Protein AF-A0A9P7TR89-F1 (afdb_monomer_lite)

Structure (mmCIF, N/CA/C/O backbone):
data_AF-A0A9P7TR89-F1
#
_entry.id   AF-A0A9P7TR89-F1
#
loop_
_atom_site.group_PDB
_atom_site.id
_atom_site.type_symbol
_atom_site.label_atom_id
_atom_site.label_alt_id
_atom_site.label_comp_id
_atom_site.label_asym_id
_atom_site.label_entity_id
_atom_site.label_seq_id
_atom_site.pdbx_PDB_ins_code
_atom_site.Cartn_x
_atom_site.Cartn_y
_atom_site.Cartn_z
_atom_site.occupancy
_atom_site.B_iso_or_equiv
_atom_site.auth_seq_id
_atom_site.auth_comp_id
_atom_site.auth_asym_id
_atom_site.auth_atom_id
_atom_site.pdbx_PDB_model_num
ATOM 1 N N . GLU A 1 1 ? 9.392 29.687 -47.680 1.00 45.28 1 GLU A N 1
ATOM 2 C CA . GLU A 1 1 ? 10.034 29.459 -46.376 1.00 45.28 1 GLU A CA 1
ATOM 3 C C . GLU A 1 1 ? 8.940 28.967 -45.445 1.00 45.28 1 GLU A C 1
ATOM 5 O O . GLU A 1 1 ? 8.282 29.754 -44.791 1.00 45.28 1 GLU A O 1
ATOM 10 N N . GLU A 1 2 ? 8.652 27.672 -45.527 1.00 38.38 2 GLU A N 1
ATOM 11 C CA . GLU A 1 2 ? 7.806 26.936 -44.587 1.00 38.38 2 GLU A CA 1
ATOM 12 C C . GLU A 1 2 ? 8.546 25.618 -44.383 1.00 38.38 2 GLU A C 1
ATOM 14 O O . GLU A 1 2 ? 8.829 24.913 -45.353 1.00 38.38 2 GLU A O 1
ATOM 19 N N . LEU A 1 3 ? 8.986 25.361 -43.156 1.00 42.97 3 LEU A N 1
ATOM 20 C CA . LEU A 1 3 ? 9.689 24.141 -42.788 1.00 42.97 3 LEU A CA 1
ATOM 21 C C . LEU A 1 3 ? 8.870 23.528 -41.658 1.00 42.97 3 LEU A C 1
ATOM 23 O O . LEU A 1 3 ? 8.807 24.078 -40.561 1.00 42.97 3 LEU A O 1
ATOM 27 N N . GLU A 1 4 ? 8.152 22.464 -42.008 1.00 49.16 4 GLU A N 1
ATOM 28 C CA . GLU A 1 4 ? 7.244 21.733 -41.133 1.00 49.16 4 GLU A CA 1
ATOM 29 C C . GLU A 1 4 ? 8.015 21.041 -40.000 1.00 49.16 4 GLU A C 1
ATOM 31 O O . GLU A 1 4 ? 9.094 20.472 -40.179 1.00 49.16 4 GLU A O 1
ATOM 36 N N . GLU A 1 5 ? 7.434 21.139 -38.811 1.00 45.62 5 GLU A N 1
ATOM 37 C CA . GLU A 1 5 ? 7.910 20.629 -37.534 1.00 45.62 5 GLU A CA 1
ATOM 38 C C . GLU A 1 5 ? 7.541 19.137 -37.404 1.00 45.62 5 GLU A C 1
ATOM 40 O O . GLU A 1 5 ? 6.380 18.778 -37.218 1.00 45.62 5 GLU A O 1
ATOM 45 N N . GLU A 1 6 ? 8.526 18.242 -37.523 1.00 42.84 6 GLU A N 1
ATOM 46 C CA . GLU A 1 6 ? 8.347 16.798 -37.309 1.00 42.84 6 GLU A CA 1
ATOM 47 C C . GLU A 1 6 ? 8.191 16.494 -35.806 1.00 42.84 6 GLU A C 1
ATOM 49 O O . GLU A 1 6 ? 9.159 16.444 -35.042 1.00 42.84 6 GLU A O 1
ATOM 54 N N . THR A 1 7 ? 6.953 16.266 -35.368 1.00 43.19 7 THR A N 1
ATOM 55 C CA . THR A 1 7 ? 6.637 15.745 -34.030 1.00 43.19 7 THR A CA 1
ATOM 56 C C . THR A 1 7 ? 6.964 14.245 -33.940 1.00 43.19 7 THR A C 1
ATOM 58 O O . THR A 1 7 ? 6.435 13.469 -34.741 1.00 43.19 7 THR A O 1
ATOM 61 N N . PRO A 1 8 ? 7.760 13.770 -32.962 1.00 47.38 8 PRO A N 1
ATOM 62 C CA . PRO A 1 8 ? 8.049 12.347 -32.828 1.00 47.38 8 PRO A CA 1
ATOM 63 C C . PRO A 1 8 ? 6.834 11.569 -32.294 1.00 47.38 8 PRO A C 1
ATOM 65 O O . PRO A 1 8 ? 6.221 11.911 -31.283 1.00 47.38 8 PRO A O 1
ATOM 68 N N . TYR A 1 9 ? 6.521 10.492 -33.011 1.00 39.31 9 TYR A N 1
ATOM 69 C CA . TYR A 1 9 ? 5.377 9.602 -32.855 1.00 39.31 9 TYR A CA 1
ATOM 70 C C . TYR A 1 9 ? 5.161 9.056 -31.431 1.00 39.31 9 TYR A C 1
ATOM 72 O O . TYR A 1 9 ? 6.060 8.537 -30.769 1.00 39.31 9 TYR A O 1
ATOM 80 N N . SER A 1 10 ? 3.891 9.107 -31.027 1.00 42.78 10 SER A N 1
ATOM 81 C CA . SER A 1 10 ? 3.281 8.506 -29.838 1.00 42.78 10 SER A CA 1
ATOM 82 C C . SER A 1 10 ? 3.663 7.031 -29.621 1.00 42.78 10 SER A C 1
ATOM 84 O O . SER A 1 10 ? 3.351 6.152 -30.428 1.00 42.78 10 SER A O 1
ATOM 86 N N . ILE A 1 11 ? 4.295 6.744 -28.479 1.00 47.25 11 ILE A N 1
ATOM 87 C CA . ILE A 1 11 ? 4.607 5.391 -28.003 1.00 47.25 11 ILE A CA 1
ATOM 88 C C . ILE A 1 11 ? 3.330 4.791 -27.399 1.00 47.25 11 ILE A C 1
ATOM 90 O O . ILE A 1 11 ? 3.041 4.943 -26.214 1.00 47.25 11 ILE A O 1
ATOM 94 N N . SER A 1 12 ? 2.552 4.098 -28.227 1.00 44.50 12 SER A N 1
ATOM 95 C CA . SER A 1 12 ? 1.379 3.333 -27.787 1.00 44.50 12 SER A CA 1
ATOM 96 C C . SER A 1 12 ? 1.794 1.919 -27.337 1.00 44.50 12 SER A C 1
ATOM 98 O O . SER A 1 12 ? 2.455 1.212 -28.102 1.00 44.50 12 SER A O 1
ATOM 100 N N . PRO A 1 13 ? 1.412 1.440 -26.135 1.00 56.09 13 PRO A N 1
ATOM 101 C CA . PRO A 1 13 ? 1.904 0.180 -25.572 1.00 56.09 13 PRO A CA 1
ATOM 102 C C . PRO A 1 13 ? 1.095 -1.050 -26.015 1.00 56.09 13 PRO A C 1
ATOM 104 O O . PRO A 1 13 ? 0.866 -1.944 -25.211 1.00 56.09 13 PRO A O 1
ATOM 107 N N . HIS A 1 14 ? 0.652 -1.135 -27.271 1.00 54.97 14 HIS A N 1
ATOM 108 C CA . HIS A 1 14 ? -0.090 -2.306 -27.752 1.00 54.97 14 HIS A CA 1
ATOM 109 C C . HIS A 1 14 ? 0.219 -2.607 -29.217 1.00 54.97 14 HIS A C 1
ATOM 111 O O . HIS A 1 14 ? -0.387 -2.063 -30.133 1.00 54.97 14 HIS A O 1
ATOM 117 N N . SER A 1 15 ? 1.153 -3.526 -29.440 1.00 47.38 15 SER A N 1
ATOM 118 C CA . SER A 1 15 ? 1.170 -4.369 -30.635 1.00 47.38 15 SER A CA 1
ATOM 119 C C . SER A 1 15 ? 1.872 -5.679 -30.276 1.00 47.38 15 SER A C 1
ATOM 121 O O . SER A 1 15 ? 3.066 -5.655 -29.959 1.00 47.38 15 SER A O 1
ATOM 123 N N . PRO A 1 16 ? 1.163 -6.823 -30.253 1.00 55.56 16 PRO A N 1
ATOM 124 C CA . PRO A 1 16 ? 1.827 -8.110 -30.200 1.00 55.56 16 PRO A CA 1
ATOM 125 C C . PRO A 1 16 ? 2.618 -8.264 -31.499 1.00 55.56 16 PRO A C 1
ATOM 127 O O . PRO A 1 16 ? 2.093 -8.071 -32.592 1.00 55.56 16 PRO A O 1
ATOM 130 N N . THR A 1 17 ? 3.906 -8.551 -31.348 1.00 57.97 17 THR A N 1
ATOM 131 C CA . THR A 1 17 ? 4.863 -8.838 -32.413 1.00 57.97 17 THR A CA 1
ATOM 132 C C . THR A 1 17 ? 4.220 -9.662 -33.529 1.00 57.97 17 THR A C 1
ATOM 134 O O . THR A 1 17 ? 3.873 -10.823 -33.317 1.00 57.97 17 THR A O 1
ATOM 137 N N . THR A 1 18 ? 4.090 -9.071 -34.719 1.00 48.91 18 THR A N 1
ATOM 138 C CA . THR A 1 18 ? 3.791 -9.786 -35.960 1.00 48.91 18 THR A CA 1
ATOM 139 C C . THR A 1 18 ? 4.801 -10.919 -36.112 1.00 48.91 18 THR A C 1
ATOM 141 O O . THR A 1 18 ? 5.992 -10.673 -36.314 1.00 48.91 18 THR A O 1
ATOM 144 N N . TRP A 1 19 ? 4.347 -12.164 -35.985 1.00 54.06 19 TRP A N 1
ATOM 145 C CA . TRP A 1 19 ? 5.128 -13.319 -36.403 1.00 54.06 19 TRP A CA 1
ATOM 146 C C . TRP A 1 19 ? 5.266 -13.216 -37.920 1.00 54.06 19 TRP A C 1
ATOM 148 O O . TRP A 1 19 ? 4.304 -13.451 -38.649 1.00 54.06 19 TRP A O 1
ATOM 158 N N . GLN A 1 20 ? 6.433 -12.786 -38.403 1.00 55.38 20 GLN A N 1
ATOM 159 C CA . GLN A 1 20 ? 6.751 -12.908 -39.820 1.00 55.38 20 GLN A CA 1
ATOM 160 C C . GLN A 1 20 ? 6.750 -14.404 -40.145 1.00 55.38 20 GLN A C 1
ATOM 162 O O . GLN A 1 20 ? 7.614 -15.153 -39.692 1.00 55.38 20 GLN A O 1
ATOM 167 N N . ALA A 1 21 ? 5.716 -14.839 -40.864 1.00 49.03 21 ALA A N 1
ATOM 168 C CA . ALA A 1 21 ? 5.597 -16.179 -41.409 1.00 49.03 21 ALA A CA 1
ATOM 169 C C . ALA A 1 21 ? 6.706 -16.359 -42.457 1.00 49.03 21 ALA A C 1
ATOM 171 O O . ALA A 1 21 ? 6.549 -15.960 -43.607 1.00 49.03 21 ALA A O 1
ATOM 172 N N . GLY A 1 22 ? 7.865 -16.863 -42.032 1.00 57.25 22 GLY A N 1
ATOM 173 C CA . GLY A 1 22 ? 9.026 -17.035 -42.906 1.00 57.25 22 GLY A CA 1
ATOM 174 C C . GLY A 1 22 ? 10.314 -17.488 -42.217 1.00 57.25 22 GLY A C 1
ATOM 175 O O . GLY A 1 22 ? 11.172 -18.045 -42.892 1.00 57.25 22 GLY A O 1
ATOM 176 N N . ASP A 1 23 ? 10.456 -17.317 -40.898 1.00 60.12 23 ASP A N 1
ATOM 177 C CA . ASP A 1 23 ? 11.665 -17.763 -40.195 1.00 60.12 23 ASP A CA 1
ATOM 178 C C . ASP A 1 23 ? 11.584 -19.260 -39.841 1.00 60.12 23 ASP A C 1
ATOM 180 O O . ASP A 1 23 ? 10.709 -19.686 -39.084 1.00 60.12 23 ASP A O 1
ATOM 184 N N . ASP A 1 24 ? 12.525 -20.058 -40.355 1.00 76.31 24 ASP A N 1
ATOM 185 C CA . ASP A 1 24 ? 12.739 -21.441 -39.914 1.00 76.31 24 ASP A CA 1
ATOM 186 C C . ASP A 1 24 ? 13.014 -21.453 -38.394 1.00 76.31 24 ASP A C 1
ATOM 188 O O . ASP A 1 24 ? 14.006 -20.860 -37.945 1.00 76.31 24 ASP A O 1
ATOM 192 N N . PRO A 1 25 ? 12.187 -22.134 -37.575 1.00 71.25 25 PRO A N 1
ATOM 193 C CA . PRO A 1 25 ? 12.348 -22.167 -36.123 1.00 71.25 25 PRO A CA 1
ATOM 194 C C . PRO A 1 25 ? 13.678 -22.787 -35.666 1.00 71.25 25 PRO A C 1
ATOM 196 O O . PRO A 1 25 ? 14.101 -22.588 -34.519 1.00 71.25 25 PRO A O 1
ATOM 199 N N . ASN A 1 26 ? 14.364 -23.526 -36.542 1.00 76.81 26 ASN A N 1
ATOM 200 C CA . ASN A 1 26 ? 15.677 -24.092 -36.260 1.00 76.81 26 ASN A CA 1
ATOM 201 C C . ASN A 1 26 ? 16.845 -23.155 -36.576 1.00 76.81 26 ASN A C 1
ATOM 203 O O . ASN A 1 26 ? 17.948 -23.414 -36.075 1.00 76.81 26 ASN A O 1
ATOM 207 N N . SER A 1 27 ? 16.606 -22.057 -37.300 1.00 86.50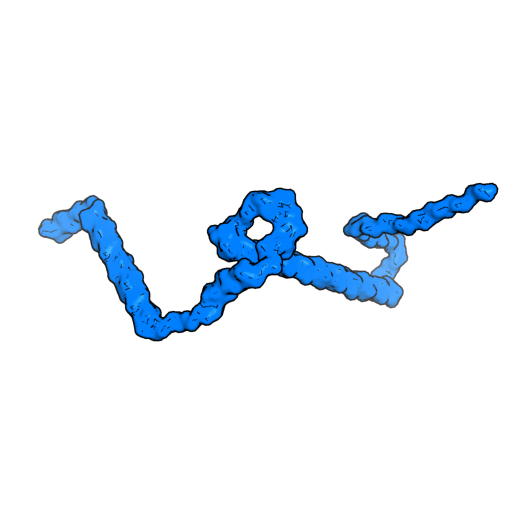 27 SER A N 1
ATOM 208 C CA . SER A 1 27 ? 17.623 -21.057 -37.624 1.00 86.50 27 SER A CA 1
ATOM 209 C C . SER A 1 27 ? 18.224 -20.430 -36.361 1.00 86.50 27 SER A C 1
ATOM 211 O O . SER A 1 27 ? 17.535 -20.108 -35.384 1.00 86.50 27 SER A O 1
ATOM 213 N N . ILE A 1 28 ? 19.543 -20.228 -36.384 1.00 85.94 28 ILE A N 1
ATOM 214 C CA . ILE A 1 28 ? 20.290 -19.558 -35.309 1.00 85.94 28 ILE A CA 1
ATOM 215 C C . ILE A 1 28 ? 19.768 -18.127 -35.107 1.00 85.94 28 ILE A C 1
ATOM 217 O O . ILE A 1 28 ? 19.684 -17.653 -33.971 1.00 85.94 28 ILE A O 1
ATOM 221 N N . GLU A 1 29 ? 19.367 -17.452 -36.184 1.00 85.94 29 GLU A N 1
ATOM 222 C CA . GLU A 1 29 ? 18.848 -16.083 -36.141 1.00 85.94 29 GLU A CA 1
ATOM 223 C C . GLU A 1 29 ? 17.483 -16.017 -35.453 1.00 85.94 29 GLU A C 1
ATOM 225 O O . GLU A 1 29 ? 17.285 -15.180 -34.565 1.00 85.94 29 GLU A O 1
ATOM 230 N N . PHE A 1 30 ? 16.590 -16.964 -35.759 1.00 87.25 30 PHE A N 1
ATOM 231 C CA . PHE A 1 30 ? 15.302 -17.095 -35.079 1.00 87.25 30 PHE A CA 1
ATOM 232 C C . PHE A 1 30 ? 15.491 -17.354 -33.581 1.00 87.25 30 PHE A C 1
ATOM 234 O O . PHE A 1 30 ? 14.892 -16.671 -32.747 1.00 87.25 30 PHE A O 1
ATOM 241 N N . LYS A 1 31 ? 16.391 -18.274 -33.207 1.00 86.75 31 LYS A N 1
ATOM 242 C CA . LYS A 1 31 ? 16.704 -18.572 -31.797 1.00 86.75 31 LYS A CA 1
ATOM 243 C C . LYS A 1 31 ? 17.287 -17.358 -31.068 1.00 86.75 31 LYS A C 1
ATOM 245 O O . LYS A 1 31 ? 16.864 -17.059 -29.949 1.00 86.75 31 LYS A O 1
ATOM 250 N N . ARG A 1 32 ? 18.199 -16.609 -31.698 1.00 89.62 32 ARG A N 1
ATOM 251 C CA . ARG A 1 32 ? 18.760 -15.364 -31.140 1.00 89.62 32 ARG A CA 1
ATOM 252 C C . ARG A 1 32 ? 17.672 -14.304 -30.939 1.00 89.62 32 ARG A C 1
ATOM 254 O O . ARG A 1 32 ? 17.625 -13.673 -29.880 1.00 89.62 32 ARG A O 1
ATOM 261 N N . ARG A 1 33 ? 16.774 -14.132 -31.913 1.00 89.00 33 ARG A N 1
ATOM 262 C CA . ARG A 1 33 ? 15.633 -13.206 -31.828 1.00 89.00 33 ARG A CA 1
ATOM 263 C C . ARG A 1 33 ? 14.655 -13.620 -30.732 1.00 89.00 33 ARG A C 1
ATOM 265 O O . ARG A 1 33 ? 14.242 -12.778 -29.937 1.00 89.00 33 ARG A O 1
ATOM 272 N N . ALA A 1 34 ? 14.349 -14.910 -30.630 1.00 89.44 34 ALA A N 1
ATOM 273 C CA . ALA A 1 34 ? 13.4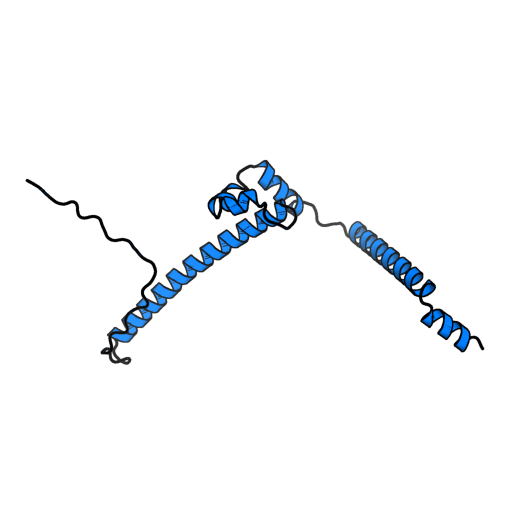87 -15.463 -29.594 1.00 89.44 34 ALA A CA 1
ATOM 274 C C . ALA A 1 34 ? 14.063 -15.232 -28.189 1.00 89.44 34 ALA A C 1
ATOM 276 O O . ALA A 1 34 ? 13.335 -14.797 -27.300 1.00 89.44 34 ALA A O 1
ATOM 277 N N . ILE A 1 35 ? 15.367 -15.454 -27.981 1.00 92.44 35 ILE A N 1
ATOM 278 C CA . ILE A 1 35 ? 16.033 -15.178 -26.697 1.00 92.44 35 ILE A CA 1
ATOM 279 C C . ILE A 1 35 ? 15.985 -13.682 -26.372 1.00 92.44 35 ILE A C 1
ATOM 281 O O . ILE A 1 35 ? 15.589 -13.315 -25.267 1.00 92.44 35 ILE A O 1
ATOM 285 N N . LYS A 1 36 ? 16.308 -12.808 -27.333 1.00 94.06 36 LYS A N 1
ATOM 286 C CA . LYS A 1 36 ? 16.222 -11.351 -27.144 1.00 94.06 36 LYS A CA 1
ATOM 287 C C . LYS A 1 36 ? 14.808 -10.920 -26.749 1.00 94.06 36 LYS A C 1
ATOM 289 O O . LYS A 1 36 ? 14.641 -10.160 -25.799 1.00 94.06 36 LYS A O 1
ATOM 294 N N . ASN A 1 37 ? 13.792 -11.446 -27.426 1.00 94.25 37 ASN A N 1
ATOM 295 C CA . ASN A 1 37 ? 12.395 -11.154 -27.118 1.00 94.25 37 ASN A CA 1
ATOM 296 C C . ASN A 1 37 ? 11.990 -11.676 -25.736 1.00 94.25 37 ASN A C 1
ATOM 298 O O . ASN A 1 37 ? 11.283 -10.971 -25.022 1.00 94.25 37 ASN A O 1
ATOM 302 N N . LYS A 1 38 ? 12.471 -12.855 -25.320 1.00 96.19 38 LYS A N 1
ATOM 303 C CA . LYS A 1 38 ? 12.254 -13.373 -23.959 1.00 96.19 38 LYS A CA 1
ATOM 304 C C . LYS A 1 38 ? 12.863 -12.451 -22.906 1.00 96.19 38 LYS A C 1
ATOM 306 O O . LYS A 1 38 ? 12.175 -12.100 -21.957 1.00 96.19 38 LYS A O 1
ATOM 311 N N . ILE A 1 39 ? 14.107 -12.011 -23.093 1.00 95.88 39 ILE A N 1
ATOM 312 C CA . ILE A 1 39 ? 14.776 -11.080 -22.169 1.00 95.88 39 ILE A CA 1
ATOM 313 C C . ILE A 1 39 ? 13.996 -9.762 -22.081 1.00 95.88 39 ILE A C 1
ATOM 315 O O . ILE A 1 39 ? 13.714 -9.283 -20.985 1.00 95.88 39 ILE A O 1
ATOM 319 N N . LEU A 1 40 ? 13.593 -9.198 -23.223 1.00 95.88 40 LEU A N 1
ATOM 320 C CA . LEU A 1 40 ? 12.799 -7.968 -23.265 1.00 95.88 40 LEU A CA 1
ATOM 321 C C . LEU A 1 40 ? 11.437 -8.139 -22.587 1.00 95.88 40 LEU A C 1
ATOM 323 O O . LEU A 1 40 ? 11.013 -7.258 -21.842 1.00 95.88 40 LEU A O 1
ATOM 327 N N . ALA A 1 41 ? 10.761 -9.265 -22.819 1.00 96.44 41 ALA A N 1
ATOM 328 C CA . ALA A 1 41 ? 9.490 -9.574 -22.181 1.00 96.44 41 ALA A CA 1
ATOM 329 C C . ALA A 1 41 ? 9.649 -9.694 -20.660 1.00 96.44 41 ALA A C 1
ATOM 331 O O . ALA A 1 41 ? 8.884 -9.073 -19.930 1.00 96.44 41 ALA A O 1
ATOM 332 N N . ILE A 1 42 ? 10.673 -10.409 -20.183 1.00 96.12 42 ILE A N 1
ATOM 333 C CA . ILE A 1 42 ? 10.981 -10.526 -18.750 1.00 96.12 42 ILE A CA 1
ATOM 334 C C . ILE A 1 42 ? 11.255 -9.145 -18.147 1.00 96.12 42 ILE A C 1
ATOM 336 O O . ILE A 1 42 ? 10.703 -8.825 -17.099 1.00 96.12 42 ILE A O 1
ATOM 340 N N . GLY A 1 43 ? 12.041 -8.298 -18.817 1.00 96.94 43 GLY A N 1
ATOM 341 C CA . GLY A 1 43 ? 12.316 -6.934 -18.355 1.00 96.94 43 GLY A CA 1
ATOM 342 C C . GLY A 1 43 ? 11.053 -6.073 -18.253 1.00 96.94 43 GLY A C 1
ATOM 343 O O . GLY A 1 43 ? 10.837 -5.408 -17.240 1.00 96.94 43 GLY A O 1
ATOM 344 N N . ARG A 1 44 ? 10.172 -6.133 -19.261 1.00 96.69 44 ARG A N 1
ATOM 345 C CA . ARG A 1 44 ? 8.878 -5.430 -19.237 1.00 96.69 44 ARG A CA 1
ATOM 346 C C . ARG A 1 44 ? 7.975 -5.949 -18.120 1.00 96.69 44 ARG A C 1
ATOM 348 O O . ARG A 1 44 ? 7.436 -5.146 -17.367 1.00 96.69 44 ARG A O 1
ATOM 355 N N . MET A 1 45 ? 7.852 -7.270 -17.979 1.00 95.50 45 MET A N 1
ATOM 356 C CA . MET A 1 45 ? 7.045 -7.888 -16.923 1.00 95.50 45 MET A CA 1
ATOM 357 C C . MET A 1 45 ? 7.576 -7.540 -15.535 1.00 95.50 45 MET A C 1
ATOM 359 O O . MET A 1 45 ? 6.790 -7.182 -14.669 1.00 95.50 45 MET A O 1
ATOM 363 N N . SER A 1 46 ? 8.896 -7.570 -15.336 1.00 96.81 46 SER A N 1
ATOM 364 C CA . SER A 1 46 ? 9.534 -7.154 -14.082 1.00 96.81 46 SER A CA 1
ATOM 365 C C . SER A 1 46 ? 9.144 -5.723 -13.705 1.00 96.81 46 SER A C 1
ATOM 367 O O . SER A 1 46 ? 8.716 -5.473 -12.578 1.00 96.81 46 SER A O 1
ATOM 369 N N . ARG A 1 47 ? 9.176 -4.792 -14.670 1.00 95.12 47 ARG A N 1
ATOM 370 C CA . ARG A 1 47 ? 8.767 -3.404 -14.427 1.00 95.12 47 ARG A CA 1
ATOM 371 C C . ARG A 1 47 ? 7.283 -3.280 -14.079 1.00 95.12 47 ARG A C 1
ATOM 373 O O . ARG A 1 47 ? 6.943 -2.523 -13.175 1.00 95.12 47 ARG A O 1
ATOM 380 N N . VAL A 1 48 ? 6.414 -4.026 -14.761 1.00 96.69 48 VAL A N 1
ATOM 381 C CA . VAL A 1 48 ? 4.974 -4.058 -14.454 1.00 96.69 48 VAL A CA 1
ATOM 382 C C . VAL A 1 48 ? 4.730 -4.613 -13.048 1.00 96.69 48 VAL A C 1
ATOM 384 O O . VAL A 1 48 ? 3.989 -4.004 -12.283 1.00 96.69 48 VAL A O 1
ATOM 387 N N . PHE A 1 49 ? 5.381 -5.718 -12.673 1.00 97.12 49 PHE A N 1
ATOM 388 C CA . PHE A 1 49 ? 5.254 -6.300 -11.334 1.00 97.12 49 PHE A CA 1
ATOM 389 C C . PHE A 1 49 ? 5.744 -5.362 -10.237 1.00 97.12 49 PHE A C 1
ATOM 391 O O . PHE A 1 49 ? 5.103 -5.273 -9.194 1.00 97.12 49 PHE A O 1
ATOM 398 N N . GLN A 1 50 ? 6.842 -4.645 -10.477 1.00 96.38 50 GLN A N 1
ATOM 399 C CA . GLN A 1 50 ? 7.331 -3.639 -9.544 1.00 96.38 50 GLN A CA 1
ATOM 400 C C . GLN A 1 50 ? 6.277 -2.552 -9.305 1.00 96.38 50 GLN A C 1
ATOM 402 O O . GLN A 1 50 ? 5.932 -2.290 -8.159 1.00 96.38 50 GLN A O 1
ATOM 407 N N . VAL A 1 51 ? 5.725 -1.967 -10.373 1.00 94.56 51 VAL A N 1
ATOM 408 C CA . VAL A 1 51 ? 4.696 -0.922 -10.248 1.00 94.56 51 VAL A CA 1
ATOM 409 C C . VAL A 1 51 ? 3.460 -1.464 -9.532 1.00 94.56 51 VAL A C 1
ATOM 411 O O . VAL A 1 51 ? 2.985 -0.844 -8.591 1.00 94.56 51 VAL A O 1
ATOM 414 N N . LEU A 1 52 ? 2.968 -2.646 -9.909 1.00 95.12 52 LEU A N 1
ATOM 415 C CA . LEU A 1 52 ? 1.807 -3.254 -9.251 1.00 95.12 52 LEU A CA 1
ATOM 416 C C . LEU A 1 52 ? 2.038 -3.491 -7.758 1.00 95.12 52 LEU A C 1
ATOM 418 O O . LEU A 1 52 ? 1.127 -3.276 -6.960 1.00 95.12 52 LEU A O 1
ATOM 422 N N . ARG A 1 53 ? 3.245 -3.923 -7.380 1.00 95.00 53 ARG A N 1
ATOM 423 C CA . ARG A 1 53 ? 3.621 -4.097 -5.980 1.00 95.00 53 ARG A CA 1
ATOM 424 C C . ARG A 1 53 ? 3.608 -2.760 -5.243 1.00 95.00 53 ARG A C 1
ATOM 426 O O . ARG A 1 53 ? 2.925 -2.657 -4.232 1.00 95.00 53 ARG A O 1
ATOM 433 N N . GLU A 1 54 ? 4.306 -1.759 -5.773 1.00 91.38 54 GLU A N 1
ATOM 434 C CA . GLU A 1 54 ? 4.383 -0.425 -5.169 1.00 91.38 54 GLU A CA 1
ATOM 435 C C . GLU A 1 54 ? 2.988 0.203 -5.000 1.00 91.38 54 GLU A C 1
ATOM 437 O O . GLU A 1 54 ? 2.665 0.711 -3.929 1.00 91.38 54 GLU A O 1
ATOM 442 N N . GLU A 1 55 ? 2.120 0.132 -6.016 1.00 89.88 55 GLU A N 1
ATOM 443 C CA . GLU A 1 55 ? 0.751 0.658 -5.908 1.00 89.88 55 GLU A CA 1
ATOM 444 C C . GLU A 1 55 ? -0.104 -0.141 -4.911 1.00 89.88 55 GLU A C 1
ATOM 446 O O . GLU A 1 55 ? -0.903 0.435 -4.171 1.00 89.88 55 GLU A O 1
ATOM 451 N N . SER A 1 56 ? 0.060 -1.467 -4.853 1.00 91.06 56 SER A N 1
ATOM 452 C CA . SER A 1 56 ? -0.660 -2.312 -3.894 1.00 91.06 56 SER A CA 1
ATOM 453 C C . SER A 1 56 ? -0.251 -2.019 -2.450 1.00 91.06 56 SER A C 1
ATOM 455 O O . SER A 1 56 ? -1.109 -2.015 -1.564 1.00 91.06 56 SER A O 1
ATOM 457 N N . GLU A 1 57 ? 1.038 -1.789 -2.202 1.00 89.81 57 GLU A N 1
ATOM 458 C CA . GLU A 1 57 ? 1.563 -1.409 -0.887 1.00 89.81 57 GLU A CA 1
ATOM 459 C C . GLU A 1 57 ? 0.976 -0.056 -0.459 1.00 89.81 57 GLU A C 1
ATOM 461 O O . GLU A 1 57 ? 0.309 -0.001 0.575 1.00 89.81 57 GLU A O 1
ATOM 466 N N . ARG A 1 58 ? 1.036 0.975 -1.318 1.00 87.62 58 ARG A N 1
ATOM 467 C CA . ARG A 1 58 ? 0.428 2.299 -1.051 1.00 87.62 58 ARG A CA 1
ATOM 468 C C . ARG A 1 58 ? -1.065 2.220 -0.738 1.00 87.62 58 ARG A C 1
ATOM 470 O O . ARG A 1 58 ? -1.557 2.869 0.183 1.00 87.62 58 ARG A O 1
ATOM 477 N N . VAL A 1 59 ? -1.815 1.417 -1.495 1.00 89.12 59 VAL A N 1
ATOM 478 C CA . VAL A 1 59 ? -3.250 1.211 -1.242 1.00 89.12 59 VAL A CA 1
ATOM 479 C C . VAL A 1 59 ? -3.485 0.521 0.099 1.00 89.12 59 VAL A C 1
ATOM 481 O O . VAL A 1 59 ? -4.446 0.852 0.796 1.00 89.12 59 VAL A O 1
ATOM 484 N N . THR A 1 60 ? -2.648 -0.452 0.453 1.00 88.88 60 THR A N 1
ATOM 485 C CA . THR A 1 60 ? -2.779 -1.197 1.709 1.00 88.88 60 THR A CA 1
ATOM 486 C C . THR A 1 60 ? -2.480 -0.296 2.901 1.00 88.88 60 THR A C 1
ATOM 488 O O . THR A 1 60 ? -3.291 -0.249 3.822 1.00 88.88 60 THR A O 1
ATOM 491 N N . GLU A 1 61 ? -1.407 0.490 2.844 1.00 85.69 61 GLU A N 1
ATOM 492 C CA . GLU A 1 61 ? -1.065 1.504 3.850 1.00 85.69 61 GLU A CA 1
ATOM 493 C C . GLU A 1 61 ? -2.183 2.540 4.015 1.00 85.69 61 GLU A C 1
ATOM 495 O O . GLU A 1 61 ? -2.646 2.826 5.118 1.00 85.69 61 GLU A O 1
ATOM 500 N N . LEU A 1 62 ? -2.717 3.063 2.912 1.00 87.50 62 LEU A N 1
ATOM 501 C CA . LEU A 1 62 ? -3.802 4.035 2.998 1.00 87.50 62 LEU A CA 1
ATOM 502 C C . LEU A 1 62 ? -5.078 3.423 3.598 1.00 87.50 62 LEU A C 1
ATOM 504 O O . LEU A 1 62 ? -5.805 4.089 4.343 1.00 87.50 62 LEU A O 1
ATOM 508 N N . LYS A 1 63 ? -5.360 2.147 3.308 1.00 89.00 63 LYS A N 1
ATOM 509 C CA . LYS A 1 63 ? -6.479 1.420 3.924 1.00 89.00 63 LYS A CA 1
ATOM 510 C C . LYS A 1 63 ? -6.276 1.210 5.418 1.00 89.00 63 LYS A C 1
ATOM 512 O O . LYS A 1 63 ? -7.260 1.340 6.145 1.00 89.00 63 LYS A O 1
ATOM 517 N N . THR A 1 64 ? -5.069 0.885 5.883 1.00 85.25 64 THR A N 1
ATOM 518 C CA . THR A 1 64 ? -4.816 0.694 7.321 1.00 85.25 64 THR A CA 1
ATOM 519 C C . THR A 1 64 ? -5.020 2.002 8.083 1.00 85.25 64 THR A C 1
ATOM 521 O O . THR A 1 64 ? -5.724 2.001 9.092 1.00 85.25 64 THR A O 1
ATOM 524 N N . ILE A 1 65 ? -4.548 3.134 7.547 1.00 81.69 65 ILE A N 1
ATOM 525 C CA . ILE A 1 65 ? -4.787 4.471 8.132 1.00 81.69 65 ILE A CA 1
ATOM 526 C C . ILE A 1 65 ? -6.276 4.810 8.176 1.00 81.69 65 ILE A C 1
ATOM 528 O O . ILE A 1 65 ? -6.775 5.346 9.169 1.00 81.69 65 ILE A O 1
ATOM 532 N N . SER A 1 66 ? -6.984 4.512 7.087 1.00 82.44 66 SER A N 1
ATOM 533 C CA . SER A 1 66 ? -8.380 4.911 6.888 1.00 82.44 66 SER A CA 1
ATOM 534 C C . SER A 1 66 ? -9.391 3.964 7.549 1.00 82.44 66 SER A C 1
ATOM 536 O O . SER A 1 66 ? -10.594 4.114 7.345 1.00 82.44 66 SER A O 1
ATOM 538 N N . GLY A 1 67 ? -8.935 2.982 8.337 1.00 80.62 67 GLY A N 1
ATOM 539 C CA . GLY A 1 67 ? -9.818 2.071 9.074 1.00 80.62 67 GLY A CA 1
ATOM 540 C C . GLY A 1 67 ? -10.454 0.972 8.215 1.00 80.62 67 GLY A C 1
ATOM 541 O O . GLY A 1 67 ? -11.574 0.546 8.481 1.00 80.62 67 GLY A O 1
ATOM 542 N N . GLY A 1 68 ? -9.760 0.515 7.170 1.00 82.31 68 GLY A N 1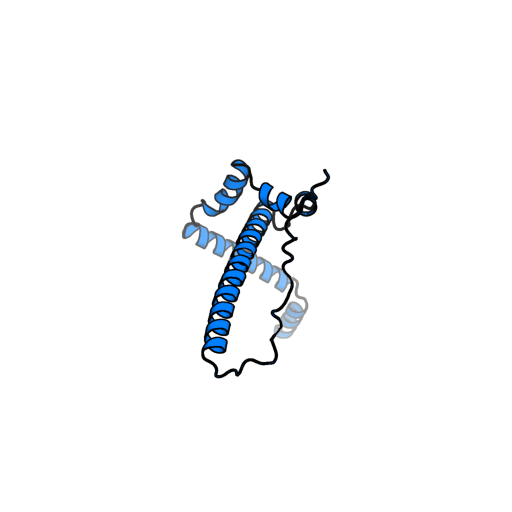
ATOM 543 C CA . GLY A 1 68 ? -10.135 -0.653 6.362 1.00 82.31 68 GLY A CA 1
ATOM 544 C C . GLY A 1 68 ? -10.763 -0.337 5.001 1.00 82.31 68 GLY A C 1
ATOM 545 O O . GLY A 1 68 ? -10.836 -1.221 4.144 1.00 82.31 68 GLY A O 1
ATOM 546 N N . ARG A 1 69 ? -11.160 0.916 4.741 1.00 86.06 69 ARG A N 1
ATOM 547 C CA . ARG A 1 69 ? -11.688 1.353 3.437 1.00 86.06 69 ARG A CA 1
ATOM 548 C C . ARG A 1 69 ? -11.005 2.629 2.960 1.00 86.06 69 ARG A C 1
ATOM 550 O O . ARG A 1 69 ? -10.740 3.525 3.746 1.00 86.06 69 ARG A O 1
ATOM 557 N N . LEU A 1 70 ? -10.765 2.715 1.651 1.00 85.50 70 LEU A N 1
ATOM 558 C CA . LEU A 1 70 ? -10.215 3.921 1.035 1.00 85.50 70 LEU A CA 1
ATOM 559 C C . LEU A 1 70 ? -11.219 5.084 1.111 1.00 85.50 70 LEU A C 1
ATOM 561 O O . LEU A 1 70 ? -12.395 4.881 0.776 1.00 85.50 70 LEU A O 1
ATOM 565 N N . PRO A 1 71 ? -10.779 6.297 1.486 1.00 86.62 71 PRO A N 1
ATOM 566 C CA . PRO A 1 71 ? -11.629 7.477 1.469 1.00 86.62 71 PRO A CA 1
ATOM 567 C C . PRO A 1 71 ? -12.112 7.777 0.047 1.00 86.62 71 PRO A C 1
ATOM 569 O O . PRO A 1 71 ? -11.338 7.745 -0.911 1.00 86.62 71 PRO A O 1
ATOM 572 N N . VAL A 1 72 ? -13.399 8.104 -0.100 1.00 84.38 72 VAL A N 1
ATOM 573 C CA . VAL A 1 72 ? -14.017 8.363 -1.415 1.00 84.38 72 VAL A CA 1
ATOM 574 C C . VAL A 1 72 ? -13.370 9.563 -2.114 1.00 84.38 72 VAL A C 1
ATOM 576 O O . VAL A 1 72 ? -13.145 9.514 -3.319 1.00 84.38 72 VAL A O 1
ATOM 579 N N . GLY A 1 73 ? -13.006 10.605 -1.358 1.00 84.44 73 GLY A N 1
ATOM 580 C CA . GLY A 1 73 ? -12.315 11.782 -1.896 1.00 84.44 73 GLY A CA 1
ATOM 581 C C . GLY A 1 73 ? -10.945 11.444 -2.487 1.00 84.44 73 GLY A C 1
ATOM 582 O O . GLY A 1 73 ? -10.622 11.886 -3.584 1.00 84.44 73 GLY A O 1
ATOM 583 N N . THR A 1 74 ? -10.175 10.583 -1.820 1.00 85.00 74 THR A N 1
ATOM 584 C CA . THR A 1 74 ? -8.879 10.115 -2.328 1.00 85.00 74 THR A CA 1
ATOM 585 C C . THR A 1 74 ? -9.037 9.233 -3.563 1.00 85.00 74 THR A C 1
ATOM 587 O O . THR A 1 74 ? -8.238 9.326 -4.489 1.00 85.00 74 THR A O 1
ATOM 590 N N . LEU A 1 75 ? -10.093 8.415 -3.614 1.00 84.38 75 LEU A N 1
ATOM 591 C CA . LEU A 1 75 ? -10.383 7.564 -4.767 1.00 84.38 75 LEU A CA 1
ATOM 592 C C . LEU A 1 75 ? -10.814 8.374 -6.002 1.00 84.38 75 LEU A C 1
ATOM 594 O O . LEU A 1 75 ? -10.415 8.039 -7.114 1.00 84.38 75 LEU A O 1
ATOM 598 N N . MET A 1 76 ? -11.588 9.451 -5.818 1.00 87.12 76 MET A N 1
ATOM 599 C CA . MET A 1 76 ? -11.974 10.366 -6.905 1.00 87.12 76 MET A CA 1
ATOM 600 C C . MET A 1 76 ? -10.769 11.047 -7.561 1.00 87.12 76 MET A C 1
ATOM 602 O O . MET A 1 76 ? -10.791 11.296 -8.761 1.00 87.12 76 MET A O 1
ATOM 606 N N . LEU A 1 77 ? -9.719 11.321 -6.785 1.00 85.88 77 LEU A N 1
ATOM 607 C CA . LEU A 1 77 ? -8.462 11.902 -7.265 1.00 85.88 77 LEU A CA 1
ATOM 608 C C . LEU A 1 77 ? -7.566 10.880 -7.998 1.00 85.88 77 LEU A C 1
ATOM 610 O O . LEU A 1 77 ? -6.494 11.231 -8.489 1.00 85.88 77 LEU A O 1
ATOM 614 N N . GLY A 1 78 ? -7.985 9.613 -8.082 1.00 86.69 78 GLY A N 1
ATOM 615 C CA . GLY A 1 78 ? -7.270 8.563 -8.801 1.00 86.69 78 GLY A CA 1
ATOM 616 C C . GLY A 1 78 ? -5.913 8.211 -8.183 1.00 86.69 78 GLY A C 1
ATOM 617 O O . GLY A 1 78 ? -5.717 8.269 -6.969 1.00 86.69 78 GLY A O 1
ATOM 618 N N . ALA A 1 79 ? -4.964 7.817 -9.034 1.00 84.06 79 ALA A N 1
ATOM 619 C CA . ALA A 1 79 ? -3.640 7.363 -8.603 1.00 84.06 79 ALA A CA 1
ATOM 620 C C . ALA A 1 79 ? -2.830 8.464 -7.892 1.00 84.06 79 ALA A C 1
ATOM 622 O O . ALA A 1 79 ? -2.128 8.183 -6.922 1.00 84.06 79 ALA A O 1
ATOM 623 N N . GLU A 1 80 ? -2.959 9.722 -8.323 1.00 84.75 80 GLU A N 1
ATOM 624 C CA . GLU A 1 80 ? -2.266 10.846 -7.681 1.00 84.75 80 GLU A CA 1
ATOM 625 C C . GLU A 1 80 ? -2.803 11.123 -6.277 1.00 84.75 80 GLU A C 1
ATOM 627 O O . GLU A 1 80 ? -2.024 11.380 -5.359 1.00 84.75 80 GLU A O 1
ATOM 632 N N . GLY A 1 81 ? -4.120 11.000 -6.090 1.00 85.12 81 GLY A N 1
ATOM 633 C CA . GLY A 1 81 ? -4.744 11.088 -4.774 1.00 85.12 81 GLY A CA 1
ATOM 634 C C . GLY A 1 81 ? -4.173 10.062 -3.806 1.00 85.12 81 GLY A C 1
ATOM 635 O O . GLY A 1 81 ? -3.779 10.416 -2.700 1.00 85.12 81 GLY A O 1
ATOM 636 N N . ILE A 1 82 ? -4.076 8.802 -4.238 1.00 84.88 82 ILE A N 1
ATOM 637 C CA . ILE A 1 82 ? -3.530 7.711 -3.419 1.00 84.88 82 ILE A CA 1
ATOM 638 C C . ILE A 1 82 ? -2.051 7.955 -3.099 1.00 84.88 82 ILE A C 1
ATOM 640 O O . ILE A 1 82 ? -1.646 7.802 -1.949 1.00 84.88 82 ILE A O 1
ATOM 644 N N . LYS A 1 83 ? -1.256 8.390 -4.083 1.00 84.81 83 LYS A N 1
ATOM 645 C CA . LYS A 1 83 ? 0.174 8.676 -3.904 1.00 84.81 83 LYS A CA 1
ATOM 646 C C . LYS A 1 83 ? 0.434 9.805 -2.900 1.00 84.81 83 LYS A C 1
ATOM 648 O O . LYS A 1 83 ? 1.399 9.731 -2.149 1.00 84.81 83 LYS A O 1
ATOM 653 N N . ASN A 1 84 ? -0.413 10.833 -2.885 1.00 82.31 84 ASN A N 1
ATOM 654 C CA . ASN A 1 84 ? -0.220 12.021 -2.047 1.00 82.31 84 ASN A CA 1
ATOM 655 C C . ASN A 1 84 ? -0.954 11.953 -0.697 1.00 82.31 84 ASN A C 1
ATOM 657 O O . ASN A 1 84 ? -0.780 12.848 0.132 1.00 82.31 84 ASN A O 1
ATOM 661 N N . ALA A 1 85 ? -1.762 10.915 -0.465 1.00 82.00 85 ALA A N 1
ATOM 662 C CA . ALA A 1 85 ? -2.576 10.788 0.741 1.00 82.00 85 ALA A CA 1
ATOM 663 C C . ALA A 1 85 ? -1.759 10.589 2.027 1.00 82.00 85 ALA A C 1
ATOM 665 O O . ALA A 1 85 ? -2.220 10.991 3.087 1.00 82.00 85 ALA A O 1
ATOM 666 N N . ILE A 1 86 ? -0.563 9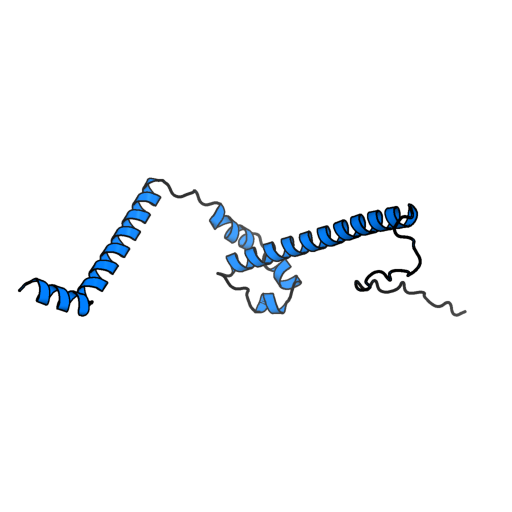.998 1.936 1.00 76.94 86 ILE A N 1
ATOM 667 C CA . ILE A 1 86 ? 0.351 9.768 3.068 1.00 76.94 86 ILE A CA 1
ATOM 668 C C . ILE A 1 86 ? 1.627 10.581 2.830 1.00 76.94 86 ILE A C 1
ATOM 670 O O . ILE A 1 86 ? 2.706 10.043 2.599 1.00 76.94 86 ILE A O 1
ATOM 674 N N . SER A 1 87 ? 1.493 11.903 2.776 1.00 81.50 87 SER A N 1
ATOM 675 C CA . SER A 1 87 ? 2.620 12.808 2.502 1.00 81.50 87 SER A CA 1
ATOM 676 C C . SER A 1 87 ? 3.141 13.522 3.749 1.00 81.50 87 SER A C 1
ATOM 678 O O . SER A 1 87 ? 4.228 14.100 3.707 1.00 81.50 87 SER A O 1
ATOM 680 N N . THR A 1 88 ? 2.398 13.484 4.860 1.00 83.75 88 THR A N 1
ATOM 681 C CA . THR A 1 88 ? 2.776 14.176 6.095 1.00 83.75 88 THR A CA 1
ATOM 682 C C . THR A 1 88 ? 3.425 13.234 7.104 1.00 83.75 88 THR A C 1
ATOM 684 O O . THR A 1 88 ? 3.131 12.041 7.164 1.00 83.75 88 THR A O 1
ATOM 687 N N . PHE A 1 89 ? 4.314 13.791 7.930 1.00 81.25 89 PHE A N 1
ATOM 688 C CA . PHE A 1 89 ? 4.992 13.045 8.989 1.00 81.25 89 PHE A CA 1
ATOM 689 C C . PHE A 1 89 ? 4.013 12.461 10.015 1.00 81.25 89 PHE A C 1
ATOM 691 O O . PHE A 1 89 ? 4.193 11.334 10.462 1.00 81.25 89 PHE A O 1
ATOM 698 N N . GLU A 1 90 ? 2.967 13.208 10.374 1.00 82.06 90 GLU A N 1
ATOM 699 C CA . GLU A 1 90 ? 1.969 12.751 11.346 1.00 82.06 90 GLU A CA 1
ATOM 700 C C . GLU A 1 90 ? 1.185 11.534 10.829 1.00 82.06 90 GLU A C 1
ATOM 702 O O . GLU A 1 90 ? 0.918 10.608 11.597 1.00 82.06 90 GLU A O 1
ATOM 707 N N . ASP A 1 91 ? 0.882 11.486 9.527 1.00 81.12 91 ASP A N 1
ATOM 708 C CA . ASP A 1 91 ? 0.210 10.334 8.913 1.00 81.12 91 ASP A CA 1
ATOM 709 C C . ASP A 1 91 ? 1.100 9.087 8.937 1.00 81.12 91 ASP A C 1
ATOM 711 O O . ASP A 1 91 ? 0.647 8.016 9.348 1.00 81.12 91 ASP A O 1
ATOM 715 N N . ALA A 1 92 ? 2.376 9.2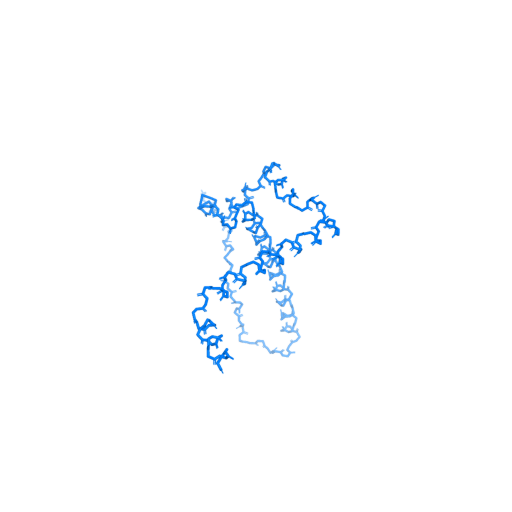35 8.566 1.00 83.00 92 ALA A N 1
ATOM 716 C CA . ALA A 1 92 ? 3.357 8.151 8.622 1.00 83.00 92 ALA A CA 1
ATOM 717 C C . ALA A 1 92 ? 3.553 7.645 10.063 1.00 83.00 92 ALA A C 1
ATOM 719 O O . ALA A 1 92 ? 3.423 6.452 10.334 1.00 83.00 92 ALA A O 1
ATOM 720 N N . ARG A 1 93 ? 3.729 8.562 11.023 1.00 85.44 93 ARG A N 1
ATOM 721 C CA . ARG A 1 93 ? 3.870 8.234 12.448 1.00 85.44 93 ARG A CA 1
ATOM 722 C C . ARG A 1 93 ? 2.673 7.451 12.981 1.00 85.44 93 ARG A C 1
ATOM 724 O O . ARG A 1 93 ? 2.840 6.549 13.797 1.00 85.44 93 ARG A O 1
ATOM 731 N N . LYS A 1 94 ? 1.453 7.781 12.550 1.00 84.19 94 LYS A N 1
ATOM 732 C CA . LYS A 1 94 ? 0.238 7.080 12.986 1.00 84.19 94 LYS A CA 1
ATOM 733 C C . LYS A 1 94 ? 0.200 5.624 12.506 1.00 84.19 94 LYS A C 1
ATOM 735 O O . LYS A 1 94 ? -0.301 4.775 13.246 1.00 84.19 94 LYS A O 1
ATOM 740 N N . VAL A 1 95 ? 0.712 5.343 11.305 1.00 80.69 95 VAL A N 1
ATOM 741 C CA . VAL A 1 95 ? 0.886 3.970 10.794 1.00 80.69 95 VAL A CA 1
ATOM 742 C C . VAL A 1 95 ? 1.923 3.229 11.619 1.00 80.69 95 VAL A C 1
ATOM 744 O O . VAL A 1 95 ? 1.649 2.137 12.123 1.00 80.69 95 VAL A O 1
ATOM 747 N N . ASP A 1 96 ? 3.086 3.847 11.796 1.00 85.25 96 ASP A N 1
ATOM 748 C CA . ASP A 1 96 ? 4.226 3.210 12.445 1.00 85.25 96 ASP A CA 1
ATOM 749 C C . ASP A 1 96 ? 3.961 2.939 13.925 1.00 85.25 96 ASP A C 1
ATOM 751 O O . ASP A 1 96 ? 4.361 1.896 14.436 1.00 85.25 96 ASP A O 1
ATOM 755 N N . LEU A 1 97 ? 3.164 3.780 14.593 1.00 87.12 97 LEU A N 1
ATOM 756 C CA . LEU A 1 97 ? 2.814 3.630 16.007 1.00 87.12 97 LEU A CA 1
ATOM 757 C C . LEU A 1 97 ? 2.231 2.251 16.358 1.00 87.12 97 LEU A C 1
ATOM 759 O O . LEU A 1 97 ? 2.356 1.810 17.499 1.00 87.12 97 LEU A O 1
ATOM 763 N N . GLN A 1 98 ? 1.555 1.570 15.427 1.00 81.19 98 GLN A N 1
ATOM 764 C CA . GLN A 1 98 ? 1.076 0.206 15.673 1.00 81.19 98 GLN A CA 1
ATOM 765 C C . GLN A 1 98 ? 2.218 -0.820 15.666 1.00 81.19 98 GLN A C 1
ATOM 767 O O . GLN A 1 98 ? 2.208 -1.727 16.496 1.00 81.19 98 GLN A O 1
ATOM 772 N N . ASN A 1 99 ? 3.195 -0.649 14.774 1.00 84.19 99 ASN A N 1
ATOM 773 C CA . ASN A 1 99 ? 4.340 -1.543 14.584 1.00 84.19 99 ASN A CA 1
ATOM 774 C C . ASN A 1 99 ? 5.492 -1.260 15.562 1.00 84.19 99 ASN A C 1
ATOM 776 O O . ASN A 1 99 ? 6.299 -2.143 15.831 1.00 84.19 99 ASN A O 1
ATOM 780 N N . GLU A 1 100 ? 5.566 -0.045 16.104 1.00 90.31 100 GLU A N 1
ATOM 781 C CA . GLU A 1 100 ? 6.560 0.367 17.103 1.00 90.31 100 GLU A CA 1
ATOM 782 C C . GLU A 1 100 ? 6.225 -0.104 18.526 1.00 90.31 100 GLU A C 1
ATOM 784 O O . GLU A 1 100 ? 7.042 0.024 19.441 1.00 90.31 100 GLU A O 1
ATOM 789 N N . ARG A 1 101 ? 5.021 -0.643 18.749 1.00 89.44 101 ARG A N 1
ATOM 790 C CA . ARG A 1 101 ? 4.638 -1.180 20.057 1.00 89.44 101 ARG A CA 1
ATOM 791 C C . ARG A 1 101 ? 5.461 -2.417 20.383 1.00 89.44 101 ARG A C 1
ATOM 793 O O . ARG A 1 101 ? 5.706 -3.270 19.534 1.00 89.44 101 ARG A O 1
ATOM 800 N N . LEU A 1 102 ? 5.828 -2.536 21.655 1.00 90.31 102 LEU A N 1
ATOM 801 C CA . LEU A 1 102 ? 6.398 -3.771 22.172 1.00 90.31 102 LEU A CA 1
ATOM 802 C C . LEU A 1 102 ? 5.400 -4.920 21.965 1.00 90.31 102 LEU A C 1
ATOM 804 O O . LEU A 1 102 ? 4.201 -4.732 22.201 1.00 90.31 102 LEU A O 1
ATOM 808 N N . PRO A 1 103 ? 5.879 -6.108 21.554 1.00 90.88 103 PRO A N 1
ATOM 809 C CA . PRO A 1 103 ? 5.069 -7.312 21.625 1.00 90.88 103 PRO A CA 1
ATOM 810 C C . PRO A 1 103 ? 4.527 -7.484 23.052 1.00 90.88 103 PRO A C 1
ATOM 812 O O . PRO A 1 103 ? 5.249 -7.173 24.006 1.00 90.88 103 PRO A O 1
ATOM 815 N N . PRO A 1 104 ? 3.291 -7.981 23.219 1.00 91.81 104 PRO A N 1
ATOM 816 C CA . PRO A 1 104 ? 2.719 -8.181 24.542 1.00 91.81 104 PRO A CA 1
ATOM 817 C C . PRO A 1 104 ? 3.569 -9.171 25.344 1.00 91.81 104 PRO A C 1
ATOM 819 O O . PRO A 1 104 ? 4.088 -10.158 24.809 1.00 91.81 104 PRO A O 1
ATOM 822 N N . SER A 1 105 ? 3.724 -8.900 26.636 1.00 95.12 105 SER A N 1
ATOM 823 C CA . SER A 1 105 ? 4.447 -9.777 27.552 1.00 95.12 105 SER A CA 1
ATOM 824 C C . SER A 1 105 ? 3.726 -11.115 27.727 1.00 95.12 105 SER A C 1
ATOM 826 O O . SER A 1 105 ? 2.530 -11.249 27.472 1.00 95.12 105 SER A O 1
ATOM 828 N N . HIS A 1 106 ? 4.449 -12.132 28.199 1.00 94.19 106 HIS A N 1
ATOM 829 C CA . HIS A 1 106 ? 3.865 -13.460 28.388 1.00 94.19 106 HIS A CA 1
ATOM 830 C C . HIS A 1 106 ? 2.693 -13.455 29.385 1.00 94.19 106 HIS A C 1
ATOM 832 O O . HIS A 1 106 ? 1.720 -14.178 29.190 1.00 94.19 106 HIS A O 1
ATOM 838 N N . GLU A 1 107 ? 2.765 -12.610 30.417 1.00 94.56 107 GLU A N 1
ATOM 839 C CA . GLU A 1 107 ? 1.701 -12.451 31.411 1.00 94.56 107 GLU A CA 1
ATOM 840 C C . GLU A 1 107 ? 0.464 -11.765 30.815 1.00 94.56 107 GLU A C 1
ATOM 842 O O . GLU A 1 107 ? -0.652 -12.239 31.010 1.00 94.56 107 GLU A O 1
ATOM 847 N N . GLU A 1 108 ? 0.649 -10.710 30.014 1.00 92.94 108 GLU A N 1
ATOM 848 C CA . GLU A 1 108 ? -0.452 -10.041 29.306 1.00 92.94 108 GLU A CA 1
ATOM 849 C C . GLU A 1 108 ? -1.131 -10.979 28.305 1.00 92.94 108 GLU A C 1
ATOM 851 O O . GLU 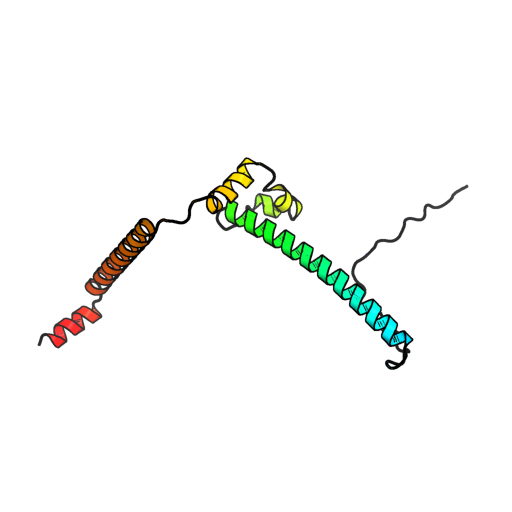A 1 108 ? -2.359 -11.020 28.229 1.00 92.94 108 GLU A O 1
ATOM 856 N N . VAL A 1 109 ? -0.347 -11.777 27.574 1.00 94.69 109 VAL A N 1
ATOM 857 C CA . VAL A 1 109 ? -0.871 -12.790 26.650 1.00 94.69 109 VAL A CA 1
ATOM 858 C C . VAL A 1 109 ? -1.665 -13.860 27.404 1.00 94.69 109 VAL A C 1
ATOM 860 O O . VAL A 1 109 ? -2.756 -14.220 26.966 1.00 94.69 109 VAL A O 1
ATOM 863 N N . ALA A 1 110 ? -1.150 -14.360 28.532 1.00 95.19 110 ALA A N 1
ATOM 864 C CA . ALA A 1 110 ? -1.839 -15.361 29.346 1.00 95.19 110 ALA A CA 1
ATOM 865 C C . ALA A 1 110 ? -3.156 -14.821 29.918 1.00 95.19 110 ALA A C 1
ATOM 867 O O . ALA A 1 110 ? -4.186 -15.487 29.822 1.00 95.19 110 ALA A O 1
ATOM 868 N N . LYS A 1 111 ? -3.143 -13.589 30.437 1.00 95.19 111 LYS A N 1
ATOM 869 C CA . LYS A 1 111 ? -4.335 -12.922 30.964 1.00 95.19 111 LYS A CA 1
ATOM 870 C C . LYS A 1 111 ? -5.385 -12.690 29.876 1.00 95.19 111 LYS A C 1
ATOM 872 O O . LYS A 1 111 ? -6.549 -13.008 30.087 1.00 95.19 111 LYS A O 1
ATOM 877 N N . HIS A 1 112 ? -4.979 -12.208 28.700 1.00 94.00 112 HIS A N 1
ATOM 878 C CA . HIS A 1 112 ? -5.894 -12.014 27.572 1.00 94.00 112 HIS A CA 1
ATOM 879 C C . HIS A 1 112 ? -6.526 -13.339 27.123 1.00 94.00 112 HIS A C 1
ATOM 881 O O . HIS A 1 112 ? -7.730 -13.402 26.892 1.00 94.00 112 HIS A O 1
ATOM 887 N N . GLN A 1 113 ? -5.744 -14.423 27.060 1.00 94.94 113 GLN A N 1
ATOM 888 C CA . GLN A 1 113 ? -6.271 -15.758 26.750 1.00 94.94 113 GLN A CA 1
ATOM 889 C C . GLN A 1 113 ? -7.241 -16.267 27.821 1.00 94.94 113 GLN A C 1
ATOM 891 O O . GLN A 1 113 ? -8.236 -16.914 27.491 1.00 94.94 113 GLN A O 1
ATOM 896 N N . GLU A 1 114 ? -6.967 -16.002 29.098 1.00 95.62 114 GLU A N 1
ATOM 897 C CA . GLU A 1 114 ? -7.862 -16.377 30.192 1.00 95.62 114 GLU A CA 1
ATOM 898 C C . GLU A 1 114 ? -9.181 -15.597 30.126 1.00 95.62 114 GLU A C 1
ATOM 900 O O . GLU A 1 114 ? -10.246 -16.204 30.238 1.00 95.62 114 GLU A O 1
ATOM 905 N N . GLU A 1 115 ? -9.133 -14.291 29.859 1.00 95.75 115 GLU A N 1
ATOM 906 C CA . GLU A 1 115 ? -10.314 -13.441 29.667 1.00 95.75 115 GLU A CA 1
ATOM 907 C C . GLU A 1 115 ? -11.144 -13.880 28.446 1.00 95.75 115 GLU A C 1
ATOM 909 O O . GLU A 1 115 ? -12.366 -14.044 28.541 1.00 95.75 115 GLU A O 1
ATOM 914 N N . GLU A 1 116 ? -10.504 -14.159 27.309 1.00 95.94 116 GLU A N 1
ATOM 915 C CA . GLU A 1 116 ? -11.168 -14.713 26.121 1.00 95.94 116 GLU A CA 1
ATOM 916 C C . GLU A 1 116 ? -11.807 -16.075 26.410 1.00 95.94 116 GLU A C 1
ATOM 918 O O . GLU A 1 116 ? -12.946 -16.343 26.020 1.00 95.94 116 GLU A O 1
ATOM 923 N N . ARG A 1 117 ? -11.110 -16.945 27.143 1.00 95.94 117 ARG A N 1
ATOM 924 C CA . ARG A 1 117 ? -11.644 -18.254 27.522 1.00 95.94 117 ARG A CA 1
ATOM 925 C C . ARG A 1 117 ? -12.817 -18.122 28.489 1.00 95.94 117 ARG A C 1
ATOM 927 O O . ARG A 1 117 ? -13.797 -18.853 28.346 1.00 95.94 117 ARG A O 1
ATOM 934 N N . ALA A 1 118 ? -12.738 -17.211 29.453 1.00 96.50 118 ALA A N 1
ATOM 935 C CA . ALA A 1 118 ? -13.792 -16.969 30.430 1.00 96.50 118 ALA A CA 1
ATOM 936 C C . ALA A 1 118 ? -15.052 -16.402 29.765 1.00 96.50 118 ALA A C 1
ATOM 938 O O . ALA A 1 118 ? -16.156 -16.878 30.030 1.00 96.50 118 ALA A O 1
ATOM 939 N N . THR A 1 119 ? -14.892 -15.440 28.855 1.00 97.06 119 THR A N 1
ATOM 940 C CA . THR A 1 119 ? -16.005 -14.870 28.082 1.00 97.06 119 THR A CA 1
ATOM 941 C C . THR A 1 119 ? -16.631 -15.905 27.148 1.00 97.06 119 THR A C 1
ATOM 943 O O . THR A 1 119 ? -17.856 -16.035 27.114 1.00 97.06 119 THR A O 1
ATOM 946 N N . ALA A 1 120 ? -15.822 -16.712 26.454 1.00 96.19 120 ALA A N 1
ATOM 947 C CA . ALA A 1 120 ? -16.314 -17.820 25.637 1.00 96.19 120 ALA A CA 1
ATOM 948 C C . ALA A 1 120 ? -17.076 -18.858 26.476 1.00 96.19 120 ALA A C 1
ATOM 950 O O . ALA A 1 120 ? -18.126 -19.344 26.053 1.00 96.19 120 ALA A O 1
ATOM 951 N N . PHE A 1 121 ? -16.585 -19.165 27.679 1.00 95.94 121 PHE A N 1
ATOM 952 C CA . PHE A 1 121 ? -17.247 -20.083 28.600 1.00 95.94 121 PHE A CA 1
ATOM 953 C C . PHE A 1 121 ? -18.581 -19.525 29.105 1.00 95.94 121 PHE A C 1
ATOM 955 O O . PHE A 1 121 ? -19.591 -20.219 29.024 1.00 95.94 121 PHE A O 1
ATOM 962 N N . GLN A 1 122 ? -18.624 -18.266 29.554 1.00 96.19 122 GLN A N 1
ATOM 963 C CA . GLN A 1 122 ? -19.875 -17.614 29.958 1.00 96.19 122 GLN A CA 1
ATOM 964 C C . GLN A 1 122 ? -20.897 -17.595 28.824 1.00 96.19 122 GLN A C 1
ATOM 966 O O . GLN A 1 122 ? -22.066 -17.908 29.046 1.00 96.19 122 GLN A O 1
ATOM 971 N N . LYS A 1 123 ? -20.457 -17.279 27.601 1.00 96.12 123 LYS A N 1
ATOM 972 C CA . LYS A 1 123 ? -21.322 -17.311 26.423 1.00 96.12 123 LYS A CA 1
ATOM 973 C C . LYS A 1 123 ? -21.873 -18.716 26.171 1.00 96.12 123 LYS A C 1
ATOM 975 O O . LYS A 1 123 ? -23.064 -18.858 25.927 1.00 96.12 123 LYS A O 1
ATOM 980 N N . ALA A 1 124 ? -21.037 -19.750 26.263 1.00 95.06 124 ALA A N 1
ATOM 981 C CA . ALA A 1 124 ? -21.471 -21.134 26.080 1.00 95.06 124 ALA A CA 1
ATOM 982 C C . ALA A 1 124 ? -22.476 -21.586 27.153 1.00 95.06 124 ALA A C 1
ATOM 984 O O . ALA A 1 124 ? -23.433 -22.283 26.827 1.00 95.06 124 ALA A O 1
ATOM 985 N N . VAL A 1 125 ? -22.289 -21.172 28.412 1.00 94.50 125 VAL A N 1
ATOM 986 C CA . VAL A 1 125 ? -23.241 -21.443 29.503 1.00 94.50 125 VAL A CA 1
ATOM 987 C C . VAL A 1 125 ? -24.577 -20.757 29.232 1.00 94.50 125 VAL A C 1
ATOM 989 O O . VAL A 1 125 ? -25.608 -21.420 29.261 1.00 94.50 125 VAL A O 1
ATOM 992 N N . TYR A 1 126 ? -24.558 -19.466 28.892 1.00 93.75 126 TYR A N 1
ATOM 993 C CA . TYR A 1 126 ? -25.770 -18.717 28.552 1.00 93.75 126 TYR A CA 1
ATOM 994 C C . TYR A 1 126 ? -26.527 -19.345 27.371 1.00 93.75 126 TYR A C 1
ATOM 996 O O . TYR A 1 126 ? -27.745 -19.517 27.423 1.00 93.75 126 TYR A O 1
ATOM 1004 N N . ASP A 1 127 ? -25.802 -19.731 26.318 1.00 93.44 127 ASP A N 1
ATOM 1005 C CA . ASP A 1 127 ? -26.382 -20.374 25.138 1.00 93.44 127 ASP A CA 1
ATOM 1006 C C . ASP A 1 127 ? -26.991 -21.749 25.497 1.00 93.44 127 ASP A C 1
ATOM 1008 O O . ASP A 1 127 ? -28.065 -22.091 25.002 1.00 93.44 127 ASP A O 1
ATOM 1012 N N . ALA A 1 128 ? -26.354 -22.517 26.390 1.00 90.12 128 ALA A N 1
ATOM 1013 C CA . ALA A 1 128 ? -26.860 -23.811 26.853 1.00 90.12 128 ALA A CA 1
ATOM 1014 C C . ALA A 1 128 ? -28.100 -23.686 27.757 1.00 90.12 128 ALA A C 1
ATOM 1016 O O . ALA A 1 128 ? -29.030 -24.479 27.611 1.00 90.12 128 ALA A O 1
ATOM 1017 N N . GLU A 1 129 ? -28.143 -22.694 28.653 1.00 89.75 129 GLU A N 1
ATOM 1018 C CA . GLU A 1 129 ? -29.293 -22.417 29.534 1.00 89.75 129 GLU A CA 1
ATOM 1019 C C . GLU A 1 129 ? -30.529 -21.925 28.766 1.00 89.75 129 GLU A C 1
ATOM 1021 O O . GLU A 1 129 ? -31.668 -22.119 29.198 1.00 89.75 129 GLU A O 1
ATOM 1026 N N . ASN A 1 130 ? -30.324 -21.296 27.609 1.00 90.25 130 ASN A N 1
ATOM 1027 C CA . ASN A 1 130 ? -31.412 -20.873 26.731 1.00 90.25 130 ASN A CA 1
ATOM 1028 C C . ASN A 1 130 ? -31.798 -21.932 25.681 1.00 90.25 130 ASN A C 1
ATOM 1030 O O . ASN A 1 130 ? -32.791 -21.746 24.965 1.00 90.25 130 ASN A O 1
ATOM 1034 N N . ASP A 1 131 ? -31.078 -23.055 25.579 1.00 92.06 131 ASP A N 1
ATOM 1035 C CA . ASP A 1 131 ? -31.394 -24.109 24.615 1.00 92.06 131 ASP A CA 1
ATOM 1036 C C . ASP A 1 131 ? -32.527 -25.022 25.120 1.00 92.06 131 ASP A C 1
ATOM 1038 O O . ASP A 1 131 ? -32.363 -25.964 25.905 1.00 92.06 131 ASP A O 1
ATOM 1042 N N . GLN A 1 132 ? -33.723 -24.786 24.577 1.00 88.62 132 GLN A N 1
ATOM 1043 C CA . GLN A 1 132 ? -34.909 -25.576 24.891 1.00 88.62 132 GLN A CA 1
ATOM 1044 C C . GLN A 1 132 ? -34.786 -27.061 24.530 1.00 88.62 132 GLN A C 1
ATOM 1046 O O . GLN A 1 132 ? -35.398 -27.893 25.208 1.00 88.62 132 GLN A O 1
ATOM 1051 N N . LYS A 1 133 ? -34.029 -27.421 23.485 1.00 90.00 133 LYS A N 1
ATOM 1052 C CA . LYS A 1 133 ? -33.828 -28.828 23.097 1.00 90.00 133 LYS A CA 1
ATOM 1053 C C . LYS A 1 133 ? -32.971 -29.538 24.135 1.00 90.00 133 LYS A C 1
ATOM 1055 O O . LYS A 1 133 ? -33.323 -30.644 24.547 1.00 90.00 133 LYS A O 1
ATOM 1060 N N . LEU A 1 134 ? -31.913 -28.878 24.601 1.00 85.62 134 LEU A N 1
ATOM 1061 C CA . LEU A 1 134 ? -31.068 -29.342 25.703 1.00 85.62 134 LEU A CA 1
ATOM 1062 C C . LEU A 1 134 ? -31.889 -29.538 26.983 1.00 85.62 134 LEU A C 1
ATOM 1064 O O . LEU A 1 134 ? -31.813 -30.594 27.611 1.00 85.62 134 LEU A O 1
ATOM 1068 N N . HIS A 1 135 ? -32.768 -28.590 27.314 1.00 87.12 135 HIS A N 1
ATOM 1069 C CA . HIS A 1 135 ? -33.646 -28.686 28.486 1.00 87.12 135 HIS A CA 1
ATOM 1070 C C . HIS A 1 135 ? -34.674 -29.823 28.365 1.00 87.12 135 HIS A C 1
ATOM 1072 O O . HIS A 1 135 ? -34.968 -30.513 29.342 1.00 87.12 135 HIS A O 1
ATOM 1078 N N . GLN A 1 136 ? -35.239 -30.044 27.173 1.00 90.25 136 GLN A N 1
ATOM 1079 C CA . GLN A 1 136 ? -36.143 -31.171 26.920 1.00 90.25 136 GLN A CA 1
ATOM 1080 C C . GLN A 1 136 ? -35.422 -32.521 27.017 1.00 90.25 136 GLN A C 1
ATOM 1082 O O . GLN A 1 136 ? -35.995 -33.466 27.556 1.00 90.25 136 GLN A O 1
ATOM 1087 N N . LEU A 1 137 ? -34.187 -32.615 26.516 1.00 90.06 137 LEU A N 1
ATOM 1088 C CA . LEU A 1 137 ? -33.364 -33.821 26.613 1.00 90.06 137 LEU A CA 1
ATOM 1089 C C . LEU A 1 137 ? -33.001 -34.123 28.074 1.00 90.06 137 LEU A C 1
ATOM 1091 O O . LEU A 1 137 ? -33.202 -35.244 28.525 1.00 90.06 137 LEU A O 1
ATOM 1095 N N . SER A 1 138 ? -32.558 -33.106 28.820 1.00 87.38 138 SER A N 1
ATOM 1096 C CA . SER A 1 138 ? -32.279 -33.177 30.261 1.00 87.38 138 SER A CA 1
ATOM 1097 C C . SER A 1 138 ? -33.475 -33.728 31.046 1.00 87.38 138 SER A C 1
ATOM 1099 O O . SER A 1 138 ? -33.340 -34.712 31.772 1.00 87.38 138 SER A O 1
ATOM 1101 N N . ARG A 1 139 ? -34.681 -33.185 30.818 1.00 88.25 139 ARG A N 1
ATOM 1102 C CA . ARG A 1 139 ? -35.909 -33.683 31.462 1.00 88.25 139 ARG A CA 1
ATOM 1103 C C . ARG A 1 139 ? -36.244 -35.132 31.102 1.00 88.25 139 ARG A C 1
ATOM 1105 O O . ARG A 1 139 ? -36.741 -35.846 31.960 1.00 88.25 139 ARG A O 1
ATOM 1112 N N . ARG A 1 140 ? -35.984 -35.562 29.861 1.00 88.12 140 ARG A N 1
ATOM 1113 C CA . ARG A 1 140 ? -36.208 -36.952 29.412 1.00 88.12 140 ARG A CA 1
ATOM 1114 C C . ARG A 1 140 ? -35.187 -37.942 29.972 1.00 88.12 140 ARG A C 1
ATOM 1116 O O . ARG A 1 140 ? -35.514 -39.109 30.106 1.00 88.12 140 ARG A O 1
ATOM 1123 N N . LEU A 1 141 ? -33.961 -37.495 30.240 1.00 86.12 141 LEU A N 1
ATOM 1124 C CA . LEU A 1 141 ? -32.898 -38.328 30.812 1.00 86.12 141 LEU A CA 1
ATOM 1125 C C . LEU A 1 141 ? -32.966 -38.406 32.343 1.00 86.12 141 LEU A C 1
ATOM 1127 O O . LEU A 1 141 ? -32.354 -39.288 32.933 1.00 86.12 141 LEU A O 1
ATOM 1131 N N . SER A 1 142 ? -33.681 -37.478 32.983 1.00 83.38 142 SER A N 1
ATOM 1132 C CA . SER A 1 142 ? -33.857 -37.427 34.438 1.00 83.38 142 SER A CA 1
ATOM 1133 C C . SER A 1 142 ? -34.994 -38.323 34.967 1.00 83.38 142 SER A C 1
ATOM 1135 O O . SER A 1 142 ? -35.224 -38.329 36.177 1.00 83.38 142 SER A O 1
ATOM 1137 N N . THR A 1 143 ? -35.710 -39.039 34.095 1.00 61.25 143 THR A N 1
ATOM 1138 C CA . THR A 1 143 ? -36.764 -40.018 34.434 1.00 61.25 143 THR A CA 1
ATOM 1139 C C . THR A 1 143 ? -36.280 -41.428 34.162 1.00 61.25 143 THR A C 1
ATOM 1141 O O . THR A 1 143 ? -36.497 -42.296 35.031 1.00 61.25 143 THR A O 1
#

pLDDT: mean 82.53, std 15.93, range [38.38, 97.12]

InterPro domains:
  IPR029052 Metallo-dependent phosphatase-like [SSF56300] (25-118)
  IPR043360 PP2B [PTHR45673] (21-125)

Radius of gyration: 31.82 Å; chains: 1; bounding box: 57×70×81 Å

Foldseek 3Di:
DDDDDDDDDDDDPDDDDDPPPPDDCPDPVVVVVVVVVVVVVVVVVVVVVVVVVVQVVLLVLCCVLVVNDHDPVLVVVPSVSSVCVQVDPVSVCVSCVVVPDDDDDPVRVVVVVVVVVVVVVVVVVVVCVPDPVNVVVVVVVVD

Secondary structure (DSSP, 8-state):
------PPPP--S-------TT--TTSHHHHHHHHHHHHHHHHHHHHHHHHHHHHHHHHHHHHHHTTSS--HHHHHTHHHHHHHTT-SHHHHHHHHHHHSSPPPPHHHHHHHHHHHHHHHHHHHHHHHHT-HHHHHHHHHH--

Organism: NCBI:txid1294629

Sequence (143 aa):
EELEEETPYSISPHSPTTWQAGDDPNSIEFKRRAIKNKILAIGRMSRVFQVLREESERVTELKTISGGRLPVGTLMLGAEGIKNAISTFEDARKVDLQNERLPPSHEEVAKHQEEERATAFQKAVYDAENDQKLHQLSRRLST